Protein AF-A0A1G2C6X6-F1 (afdb_monomer_lite)

Foldseek 3Di:
DDWFAAPDQPFQRIFDDDLLHTDDGGGDPDDPPDPDPADDDDQADSVRPDGHDDDDDDDDDDPHGDDSVRSNVVSVVVD

Secondary structure (DSSP, 8-state):
-EEEE---SSS--EEEEETTEEEEEE---SPPP---SSPP-SSS-TTS-S---S---S----SSPPPHHHHHHHHHTT-

Organism: NCBI:txid1798644

pLDDT: mean 88.49, std 10.6, range [58.09, 97.94]

InterPro domains:
  IPR013320 Concanavalin A-like lectin/glucanase domain superfamily [SSF49899] (2-78)

Structure (mmCIF, N/CA/C/O backbone):
data_AF-A0A1G2C6X6-F1
#
_entry.id   AF-A0A1G2C6X6-F1
#
loop_
_atom_site.group_PDB
_atom_site.id
_atom_site.type_symbol
_atom_site.label_atom_id
_atom_site.label_alt_id
_atom_site.label_comp_id
_atom_site.label_asym_id
_atom_site.label_entity_id
_atom_site.label_seq_id
_atom_site.pdbx_PDB_ins_code
_atom_site.Cartn_x
_atom_site.Cartn_y
_atom_site.Cartn_z
_atom_site.occupancy
_atom_site.B_iso_or_equiv
_atom_site.auth_seq_id
_atom_site.auth_comp_id
_atom_site.auth_asym_id
_atom_site.auth_atom_id
_atom_site.pdbx_PDB_model_num
ATOM 1 N N . MET A 1 1 ? -7.018 -2.708 -1.882 1.00 92.31 1 MET A N 1
ATOM 2 C CA . MET A 1 1 ? -5.743 -3.247 -1.343 1.00 92.31 1 MET A CA 1
ATOM 3 C C . MET A 1 1 ? -4.998 -2.106 -0.677 1.00 92.31 1 MET A C 1
ATOM 5 O O . MET A 1 1 ? -5.094 -0.996 -1.183 1.00 92.31 1 MET A O 1
ATOM 9 N N . ALA A 1 2 ? -4.275 -2.357 0.414 1.00 96.00 2 ALA A N 1
ATOM 10 C CA . ALA A 1 2 ? -3.408 -1.360 1.043 1.00 96.00 2 ALA A CA 1
ATOM 11 C C . ALA A 1 2 ? -2.078 -1.981 1.485 1.00 96.00 2 ALA A C 1
ATOM 13 O O . ALA A 1 2 ? -2.007 -3.180 1.751 1.00 96.00 2 ALA A O 1
ATOM 14 N N . VAL A 1 3 ? -1.036 -1.155 1.560 1.00 94.75 3 VAL A N 1
ATOM 15 C CA . VAL A 1 3 ? 0.288 -1.532 2.063 1.00 94.75 3 VAL A CA 1
ATOM 16 C C . VAL A 1 3 ? 0.758 -0.438 3.014 1.00 94.75 3 VAL A C 1
ATOM 18 O O . VAL A 1 3 ? 0.654 0.741 2.679 1.00 94.75 3 VAL A O 1
ATOM 21 N N . THR A 1 4 ? 1.261 -0.815 4.187 1.00 94.38 4 THR A N 1
ATOM 22 C CA . THR A 1 4 ? 1.819 0.123 5.169 1.00 94.38 4 THR A CA 1
ATOM 23 C C . THR A 1 4 ? 3.240 -0.269 5.527 1.00 94.38 4 THR A C 1
ATOM 25 O O . THR A 1 4 ? 3.526 -1.459 5.671 1.00 94.38 4 THR A O 1
ATOM 28 N N . TRP A 1 5 ? 4.095 0.731 5.728 1.00 92.06 5 TRP A N 1
ATOM 29 C CA . TRP A 1 5 ? 5.426 0.551 6.291 1.00 92.06 5 TRP A CA 1
ATOM 30 C C . TRP A 1 5 ? 5.672 1.572 7.401 1.00 92.06 5 TRP A C 1
ATOM 32 O O . TRP A 1 5 ? 5.434 2.761 7.186 1.00 92.06 5 TRP A O 1
ATOM 42 N N . ASP A 1 6 ? 6.084 1.108 8.583 1.00 90.00 6 ASP A N 1
ATOM 43 C CA . ASP A 1 6 ? 6.271 1.952 9.776 1.00 90.00 6 ASP A CA 1
ATOM 44 C C . ASP A 1 6 ? 7.738 2.300 10.083 1.00 90.00 6 ASP A C 1
ATOM 46 O O . ASP A 1 6 ? 8.002 3.122 10.959 1.00 90.00 6 ASP A O 1
ATOM 50 N N . GLY A 1 7 ? 8.691 1.729 9.340 1.00 85.50 7 GLY A N 1
ATOM 51 C CA . GLY A 1 7 ? 10.118 2.013 9.497 1.00 85.50 7 GLY A CA 1
ATOM 52 C C . GLY A 1 7 ? 10.766 1.427 10.748 1.00 85.50 7 GLY A C 1
ATOM 53 O O . GLY A 1 7 ? 11.960 1.644 10.951 1.00 85.50 7 GLY A O 1
ATOM 54 N N . ASN A 1 8 ? 10.027 0.670 11.564 1.00 83.69 8 ASN A N 1
ATOM 55 C CA . ASN A 1 8 ? 10.576 0.044 12.757 1.00 83.69 8 ASN A CA 1
ATOM 56 C C . ASN A 1 8 ? 11.387 -1.216 12.403 1.00 83.69 8 ASN A C 1
ATOM 58 O O . ASN A 1 8 ? 11.094 -1.913 11.437 1.00 83.69 8 ASN A O 1
ATOM 62 N N . THR A 1 9 ? 12.408 -1.542 13.189 1.00 80.06 9 THR A N 1
ATOM 63 C CA . THR A 1 9 ? 13.201 -2.772 13.078 1.00 80.06 9 THR A CA 1
ATOM 64 C C . THR A 1 9 ? 12.691 -3.920 13.953 1.00 80.06 9 THR A C 1
ATOM 66 O O . THR A 1 9 ? 13.199 -5.032 13.822 1.00 80.06 9 THR A O 1
ATOM 69 N N . ASP A 1 10 ? 11.679 -3.683 14.794 1.00 80.12 10 ASP A N 1
ATOM 70 C CA . ASP A 1 10 ? 11.147 -4.669 15.755 1.00 80.12 10 ASP A CA 1
ATOM 71 C C . ASP A 1 10 ? 10.328 -5.814 15.114 1.00 80.12 10 ASP A C 1
ATOM 73 O O . ASP A 1 10 ? 9.897 -6.733 15.809 1.00 80.12 10 ASP A O 1
ATOM 77 N N . GLY A 1 11 ? 10.145 -5.793 13.789 1.00 80.69 11 GLY A N 1
ATOM 78 C CA . GLY A 1 11 ? 9.407 -6.805 13.025 1.00 80.69 11 GLY A CA 1
ATOM 79 C C . GLY A 1 11 ? 7.999 -6.364 12.609 1.00 80.69 11 GLY A C 1
ATOM 80 O O . GLY A 1 11 ? 7.498 -5.330 13.041 1.00 80.69 11 GLY A O 1
ATOM 81 N N . ASP A 1 12 ? 7.389 -7.119 11.692 1.00 85.94 12 ASP A N 1
ATOM 82 C CA . ASP A 1 12 ? 6.103 -6.867 11.027 1.00 85.94 12 ASP A CA 1
ATOM 83 C C . ASP A 1 12 ? 5.934 -5.429 10.512 1.00 85.94 12 ASP A C 1
ATOM 85 O O . ASP A 1 12 ? 4.833 -4.862 10.492 1.00 85.94 12 ASP A O 1
ATOM 89 N N . ASN A 1 13 ? 7.046 -4.828 10.094 1.00 89.75 13 ASN A N 1
ATOM 90 C CA . ASN A 1 13 ? 7.106 -3.423 9.718 1.00 89.75 13 ASN A CA 1
ATOM 91 C C . ASN A 1 13 ? 6.496 -3.151 8.342 1.00 89.75 13 ASN A C 1
ATOM 93 O O . ASN A 1 13 ? 6.101 -2.023 8.082 1.00 89.75 13 ASN A O 1
ATOM 97 N N . LEU A 1 14 ? 6.375 -4.164 7.476 1.00 92.62 14 LEU A N 1
ATOM 98 C CA . LEU A 1 14 ? 5.617 -4.116 6.232 1.00 92.62 14 LEU A CA 1
ATOM 99 C C . LEU A 1 14 ? 4.348 -4.946 6.400 1.00 92.62 14 LEU A C 1
ATOM 101 O O . LEU A 1 14 ? 4.413 -6.146 6.662 1.00 92.62 14 LEU A O 1
ATOM 105 N N . LYS A 1 15 ? 3.190 -4.327 6.181 1.00 95.06 15 LYS A N 1
ATOM 106 C CA . LYS A 1 15 ? 1.892 -5.002 6.271 1.00 95.06 15 LYS A CA 1
ATOM 107 C C . LYS A 1 15 ? 1.111 -4.831 4.976 1.00 95.06 15 LYS A C 1
ATOM 109 O O . LYS A 1 15 ? 1.043 -3.730 4.428 1.00 95.06 15 LYS A O 1
ATOM 114 N N . VAL A 1 16 ? 0.516 -5.918 4.491 1.00 96.75 16 VAL A N 1
ATOM 115 C CA . VAL A 1 16 ? -0.331 -5.945 3.291 1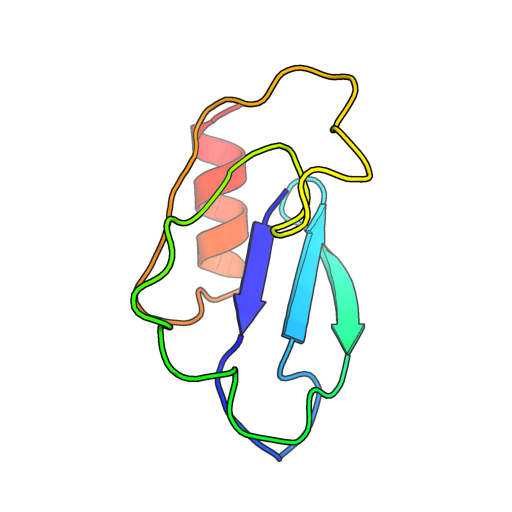.00 96.75 16 VAL A CA 1
ATOM 116 C C . VAL A 1 16 ? -1.756 -6.286 3.693 1.00 96.75 16 VAL A C 1
ATOM 118 O O . VAL A 1 16 ? -1.993 -7.265 4.398 1.00 96.75 16 VAL A O 1
ATOM 121 N N . TYR A 1 17 ? -2.708 -5.501 3.195 1.00 97.62 17 TYR A N 1
ATOM 122 C CA . TYR A 1 17 ? -4.128 -5.648 3.482 1.00 97.62 17 TYR A CA 1
ATOM 123 C C . TYR A 1 17 ? -4.933 -5.890 2.202 1.00 97.62 17 TYR A C 1
ATOM 125 O O . TYR A 1 17 ? -4.830 -5.137 1.222 1.00 97.62 17 TYR A O 1
ATOM 133 N N . ILE A 1 18 ? -5.794 -6.906 2.231 1.00 96.88 18 ILE A N 1
ATOM 134 C CA . ILE A 1 18 ? -6.743 -7.233 1.161 1.00 96.88 18 ILE A CA 1
ATOM 135 C C . ILE A 1 18 ? -8.150 -7.069 1.732 1.00 96.88 18 ILE A C 1
ATOM 137 O O . ILE A 1 18 ? -8.465 -7.624 2.778 1.00 96.88 18 ILE A O 1
ATOM 141 N N . ASN A 1 19 ? -8.986 -6.273 1.056 1.00 96.25 19 ASN A N 1
ATOM 142 C CA . ASN A 1 19 ? -10.360 -5.974 1.485 1.00 96.25 19 ASN A CA 1
ATOM 143 C C . ASN A 1 19 ? -10.452 -5.503 2.951 1.00 96.25 19 ASN A C 1
ATOM 145 O O . ASN A 1 19 ? -11.307 -5.949 3.709 1.00 96.25 19 ASN A O 1
ATOM 149 N N . GLY A 1 20 ? -9.513 -4.648 3.367 1.00 96.12 20 GLY A N 1
ATOM 150 C CA . GLY A 1 20 ? -9.451 -4.095 4.723 1.00 96.12 20 GLY A CA 1
ATOM 151 C C . GLY A 1 20 ? -8.852 -5.023 5.790 1.00 96.12 20 GLY A C 1
ATOM 152 O O . GLY A 1 20 ? -8.529 -4.547 6.872 1.00 96.12 20 GLY A O 1
ATOM 153 N N . ALA A 1 21 ? -8.650 -6.312 5.501 1.00 97.19 21 ALA A N 1
ATOM 154 C CA . ALA A 1 21 ? -8.094 -7.285 6.443 1.00 97.19 21 ALA A CA 1
ATOM 155 C C . ALA A 1 21 ? -6.589 -7.499 6.226 1.00 97.19 21 ALA A C 1
ATOM 157 O O . ALA A 1 21 ? -6.115 -7.476 5.087 1.00 97.19 21 ALA A O 1
ATOM 158 N N . LEU A 1 22 ? -5.838 -7.722 7.311 1.00 97.19 22 LEU A N 1
ATOM 159 C CA . LEU A 1 22 ? -4.412 -8.052 7.240 1.00 97.19 22 LEU A CA 1
ATOM 160 C C . LEU A 1 22 ? -4.240 -9.407 6.542 1.00 97.19 22 LEU A C 1
ATOM 162 O O . LEU A 1 22 ? -4.768 -10.414 7.003 1.00 97.19 22 LEU A O 1
ATOM 166 N N . ALA A 1 23 ? -3.506 -9.414 5.434 1.00 97.94 23 ALA A N 1
ATOM 167 C CA . ALA A 1 23 ? -3.283 -10.599 4.613 1.00 97.94 23 ALA A CA 1
ATOM 168 C C . ALA A 1 23 ? -1.862 -11.155 4.763 1.00 97.94 23 ALA A C 1
ATOM 170 O O . ALA A 1 23 ? -1.667 -12.363 4.666 1.00 97.94 23 ALA A O 1
ATOM 171 N N . ALA A 1 24 ? -0.873 -10.285 4.983 1.00 96.12 24 ALA A N 1
ATOM 172 C CA . ALA A 1 24 ? 0.516 -10.688 5.167 1.00 96.12 24 ALA A CA 1
ATOM 173 C C . ALA A 1 24 ? 1.316 -9.628 5.928 1.00 96.12 24 ALA A C 1
ATOM 175 O O . ALA A 1 24 ? 1.036 -8.428 5.823 1.00 96.12 24 ALA A O 1
ATOM 176 N N . THR A 1 25 ? 2.355 -10.084 6.623 1.00 94.12 25 THR A N 1
ATOM 177 C CA . THR A 1 25 ? 3.408 -9.245 7.197 1.00 94.12 25 THR A CA 1
ATOM 178 C C . THR A 1 25 ? 4.772 -9.683 6.674 1.00 94.12 25 THR A C 1
ATOM 180 O O . THR A 1 25 ? 4.954 -10.817 6.223 1.00 94.12 25 THR A O 1
ATOM 183 N N . ASN A 1 26 ? 5.726 -8.758 6.669 1.00 91.19 26 ASN A N 1
ATOM 184 C CA . ASN A 1 26 ? 7.124 -9.051 6.393 1.00 91.19 26 ASN A CA 1
ATOM 185 C C . ASN A 1 26 ? 8.023 -8.090 7.182 1.00 91.19 26 ASN A C 1
ATOM 187 O O . ASN A 1 26 ? 7.605 -6.986 7.539 1.00 91.19 26 ASN A O 1
ATOM 191 N N . ASN A 1 27 ? 9.269 -8.502 7.393 1.00 89.62 27 ASN A N 1
ATOM 192 C CA . ASN A 1 27 ? 10.304 -7.688 8.008 1.00 89.62 27 ASN A CA 1
ATOM 193 C C . ASN A 1 27 ? 11.208 -7.131 6.909 1.00 89.62 27 ASN A C 1
ATOM 195 O O . ASN A 1 27 ? 12.061 -7.832 6.364 1.00 89.62 27 ASN A O 1
ATOM 199 N N . LEU A 1 28 ? 11.034 -5.856 6.579 1.00 83.00 28 LEU A N 1
ATOM 200 C CA . LEU A 1 28 ? 11.970 -5.124 5.738 1.00 83.00 28 LEU A CA 1
ATOM 201 C C . LEU A 1 28 ? 13.048 -4.489 6.611 1.00 83.00 28 LEU A C 1
ATOM 203 O O . LEU A 1 28 ? 12.826 -3.463 7.247 1.00 83.00 28 LEU A O 1
ATOM 207 N N . TYR A 1 29 ? 14.228 -5.098 6.631 1.00 76.25 29 TYR A N 1
ATOM 208 C CA . TYR A 1 29 ? 15.395 -4.526 7.292 1.00 76.25 29 TYR A CA 1
ATOM 209 C C . TYR A 1 29 ? 16.128 -3.588 6.329 1.00 76.25 29 TYR A C 1
ATOM 211 O O . TYR A 1 29 ? 16.520 -3.995 5.236 1.00 76.25 29 TYR A O 1
ATOM 219 N N . GLY A 1 30 ? 16.322 -2.335 6.740 1.00 67.25 30 GLY A N 1
ATOM 220 C CA . GLY A 1 30 ? 17.045 -1.325 5.968 1.00 67.25 30 GLY A CA 1
ATOM 221 C C . GLY A 1 30 ? 16.208 -0.095 5.622 1.00 67.25 30 GLY A C 1
ATOM 222 O O . GLY A 1 30 ? 14.987 -0.071 5.757 1.00 67.25 30 GLY A O 1
ATOM 223 N N . ILE A 1 31 ? 16.902 0.954 5.185 1.00 61.22 31 ILE A N 1
ATOM 224 C CA . ILE A 1 31 ? 16.293 2.200 4.719 1.00 61.22 31 ILE A CA 1
ATOM 225 C C . ILE A 1 31 ? 15.588 1.897 3.389 1.00 61.22 31 ILE A C 1
ATOM 227 O O . ILE A 1 31 ? 16.242 1.442 2.447 1.00 61.22 31 ILE A O 1
ATOM 231 N N . MET A 1 32 ? 14.272 2.143 3.293 1.0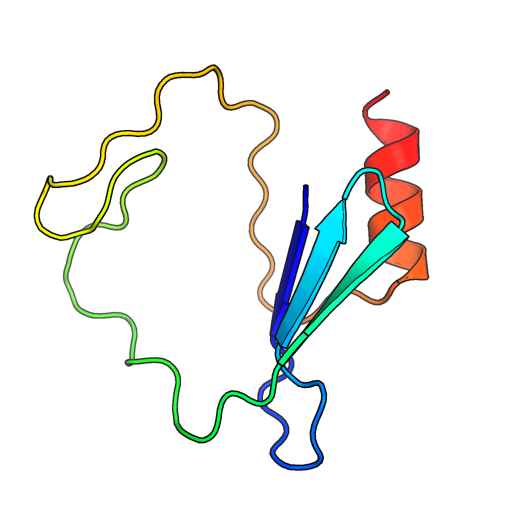0 62.31 32 MET A N 1
ATOM 232 C CA . MET A 1 32 ? 13.614 2.233 1.982 1.00 62.31 32 MET A CA 1
ATOM 233 C C . MET A 1 32 ? 14.443 3.193 1.128 1.00 62.31 32 MET A C 1
ATOM 235 O O . MET A 1 32 ? 14.727 4.286 1.623 1.00 62.31 32 MET A O 1
ATOM 239 N N . PRO A 1 33 ? 14.866 2.809 -0.093 1.00 58.09 33 PRO A N 1
ATOM 240 C CA . PRO A 1 33 ? 15.749 3.643 -0.892 1.00 58.09 33 PRO A CA 1
ATOM 241 C C . PRO A 1 33 ? 15.184 5.059 -0.913 1.00 58.09 33 PRO A C 1
ATOM 243 O O . PRO A 1 33 ? 13.999 5.241 -1.209 1.00 58.09 33 PRO A O 1
ATOM 246 N N . SER A 1 34 ? 16.028 6.020 -0.510 1.00 61.25 34 SER A N 1
ATOM 247 C CA . SER A 1 34 ? 15.722 7.452 -0.542 1.00 61.25 34 SER A CA 1
ATOM 248 C C . SER A 1 34 ? 14.959 7.754 -1.824 1.00 61.25 34 SER A C 1
ATOM 250 O O . SER A 1 34 ? 15.329 7.162 -2.845 1.00 61.25 34 SER A O 1
ATOM 252 N N . PRO A 1 35 ? 13.937 8.635 -1.808 1.00 60.09 35 PRO A N 1
ATOM 253 C CA . PRO A 1 35 ? 13.287 9.069 -3.034 1.00 60.09 35 PRO A CA 1
ATOM 254 C C . PRO A 1 35 ? 14.374 9.410 -4.049 1.00 60.09 35 PRO A C 1
ATOM 256 O O . PRO A 1 35 ? 15.119 10.371 -3.888 1.00 60.09 35 PRO A O 1
ATOM 259 N N . SER A 1 36 ? 14.549 8.530 -5.029 1.00 63.34 36 SER A N 1
ATOM 260 C CA . SER A 1 36 ? 15.453 8.789 -6.135 1.00 63.34 36 SER A CA 1
ATOM 261 C C . SER A 1 36 ? 14.846 9.946 -6.915 1.00 63.34 36 SER A C 1
ATOM 263 O O . SER A 1 36 ? 13.618 10.009 -7.003 1.00 63.34 36 SER A O 1
ATOM 265 N N . ASP A 1 37 ? 15.650 10.766 -7.583 1.00 62.28 37 ASP A N 1
ATOM 266 C CA . ASP A 1 37 ? 15.168 11.785 -8.534 1.00 62.28 37 ASP A CA 1
ATOM 267 C C . ASP A 1 37 ? 14.377 11.194 -9.731 1.00 62.28 37 ASP A C 1
ATOM 269 O O . ASP A 1 37 ? 14.078 11.875 -10.710 1.00 62.28 37 ASP A O 1
ATOM 273 N N . SER A 1 38 ? 14.045 9.900 -9.696 1.00 71.69 38 SER A N 1
ATOM 274 C CA . SER A 1 38 ? 13.323 9.193 -10.739 1.00 71.69 38 SER A CA 1
ATOM 275 C C . SER A 1 38 ? 11.804 9.263 -10.557 1.00 71.69 38 SER A C 1
ATOM 277 O O . SER A 1 38 ? 11.257 9.260 -9.456 1.00 71.69 38 SER A O 1
ATOM 279 N N . THR A 1 39 ? 11.096 9.312 -11.684 1.00 82.00 39 THR A N 1
ATOM 280 C CA . THR A 1 39 ? 9.634 9.363 -11.730 1.00 82.00 39 THR A CA 1
ATOM 281 C C . THR A 1 39 ? 9.006 8.094 -11.143 1.00 82.00 39 THR A C 1
ATOM 283 O O . THR A 1 39 ? 9.235 6.984 -11.645 1.00 82.00 39 THR A O 1
ATOM 286 N N . TYR A 1 40 ? 8.143 8.261 -10.139 1.00 84.12 40 TYR A N 1
ATOM 287 C CA . TYR A 1 40 ? 7.292 7.185 -9.632 1.00 84.12 40 TYR A CA 1
ATOM 288 C C . TYR A 1 40 ? 6.311 6.711 -10.705 1.00 84.12 40 TYR A C 1
ATOM 290 O O . TYR A 1 40 ? 5.758 7.499 -11.471 1.00 84.12 40 TYR A O 1
ATOM 298 N N . ARG A 1 41 ? 6.094 5.397 -10.766 1.00 88.50 41 ARG A N 1
ATOM 299 C CA . ARG A 1 41 ? 5.197 4.761 -11.735 1.00 88.50 41 ARG A CA 1
ATOM 300 C C . ARG A 1 41 ? 4.143 3.957 -10.990 1.00 88.50 41 ARG A C 1
ATOM 302 O O . ARG A 1 41 ? 4.465 3.234 -10.054 1.00 88.50 41 ARG A O 1
ATOM 309 N N . ILE A 1 42 ? 2.903 4.052 -11.456 1.00 91.38 42 ILE A N 1
ATOM 310 C CA . ILE A 1 42 ? 1.780 3.239 -10.987 1.00 91.38 42 ILE A CA 1
ATOM 311 C C . ILE A 1 42 ? 1.450 2.215 -12.074 1.00 91.38 42 ILE A C 1
ATOM 313 O O . ILE A 1 42 ? 1.475 2.535 -13.262 1.00 91.38 42 ILE A O 1
ATOM 317 N N . GLY A 1 43 ? 1.190 0.968 -11.677 1.00 93.31 43 GLY A N 1
ATOM 318 C CA . GLY A 1 43 ? 0.812 -0.107 -12.602 1.00 93.31 43 GLY A CA 1
ATOM 319 C C . GLY A 1 43 ? 1.953 -0.703 -13.439 1.00 93.31 43 GLY A C 1
ATOM 320 O O . GLY A 1 43 ? 1.683 -1.464 -14.362 1.00 93.31 43 GLY A O 1
ATOM 321 N N . LYS A 1 44 ? 3.221 -0.391 -13.147 1.00 92.44 44 LYS A N 1
ATOM 322 C CA . LYS A 1 44 ? 4.402 -1.039 -13.751 1.00 92.44 44 LYS A CA 1
ATOM 323 C C . LYS A 1 44 ? 5.640 -0.863 -12.875 1.00 92.44 44 LYS A C 1
ATOM 325 O O . LYS A 1 44 ? 5.695 0.072 -12.076 1.00 92.44 44 LYS A O 1
ATOM 330 N N . ARG A 1 45 ? 6.654 -1.713 -13.059 1.00 88.62 45 ARG A N 1
ATOM 331 C CA . ARG A 1 45 ? 7.944 -1.583 -12.364 1.00 88.62 45 ARG A CA 1
ATOM 332 C C . ARG A 1 45 ? 8.759 -0.401 -12.913 1.00 88.62 45 ARG A C 1
ATOM 334 O O . ARG A 1 45 ? 8.544 0.062 -14.036 1.00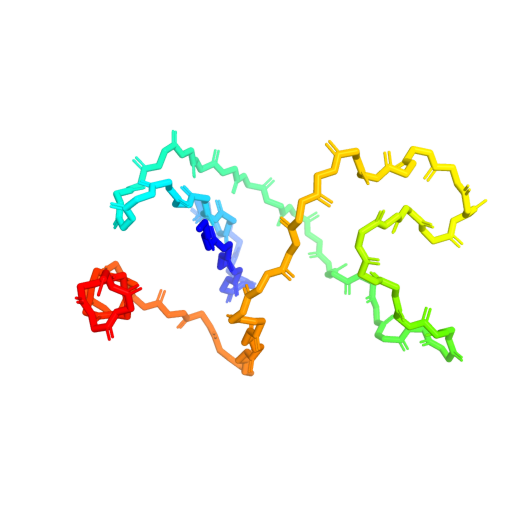 88.62 45 ARG A O 1
ATOM 341 N N . ALA A 1 46 ? 9.702 0.098 -12.110 1.00 85.44 46 ALA A N 1
ATOM 342 C CA . ALA A 1 46 ? 10.558 1.241 -12.444 1.00 85.44 46 ALA A CA 1
ATOM 343 C C . ALA A 1 46 ? 11.376 1.055 -13.740 1.00 85.44 46 ALA A C 1
ATOM 345 O O . ALA A 1 46 ? 11.568 2.012 -14.485 1.00 85.44 46 ALA A O 1
ATOM 346 N N . ASP A 1 47 ? 11.782 -0.178 -14.045 1.00 88.50 47 ASP A N 1
ATOM 347 C CA . ASP A 1 47 ? 12.511 -0.581 -15.259 1.00 88.50 47 ASP A CA 1
ATOM 348 C C . ASP A 1 47 ? 11.598 -0.793 -16.490 1.00 88.50 47 ASP A C 1
ATOM 350 O O . ASP A 1 47 ? 12.034 -1.321 -17.509 1.00 88.50 47 ASP A O 1
ATOM 354 N N . ASN A 1 48 ? 10.326 -0.377 -16.413 1.00 87.00 48 ASN A N 1
ATOM 355 C CA . ASN A 1 48 ? 9.272 -0.600 -17.412 1.00 87.00 48 ASN A CA 1
ATOM 356 C C . ASN A 1 48 ? 8.922 -2.076 -17.682 1.00 87.00 48 ASN A C 1
ATOM 358 O O . ASN A 1 48 ? 8.216 -2.362 -18.650 1.00 87.00 48 ASN A O 1
ATOM 362 N N . THR A 1 49 ? 9.341 -3.004 -16.823 1.00 92.50 49 THR A N 1
ATOM 363 C CA . THR A 1 49 ? 8.912 -4.406 -16.890 1.00 92.50 49 THR A CA 1
ATOM 364 C C . THR A 1 49 ? 7.661 -4.656 -16.038 1.00 92.50 49 THR A C 1
ATOM 366 O O . THR A 1 49 ? 7.219 -3.795 -15.269 1.00 92.50 49 THR A O 1
ATOM 369 N N . ASN A 1 5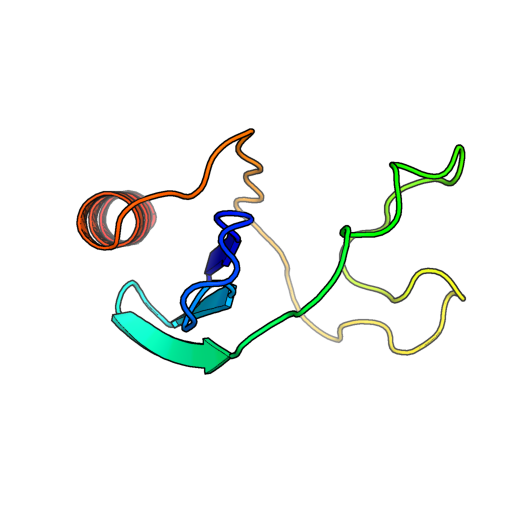0 ? 7.070 -5.848 -16.182 1.00 93.12 50 ASN A N 1
ATOM 370 C CA . ASN A 1 50 ? 5.945 -6.339 -15.375 1.00 93.12 50 ASN A CA 1
ATOM 371 C C . ASN A 1 50 ? 4.753 -5.363 -15.289 1.00 93.12 50 ASN A C 1
ATOM 373 O O . ASN A 1 50 ? 4.387 -4.932 -14.191 1.00 93.12 50 ASN A O 1
ATOM 377 N N . PRO A 1 51 ? 4.141 -4.982 -16.427 1.00 94.75 51 PRO A N 1
ATOM 378 C CA . PRO A 1 51 ? 2.957 -4.135 -16.405 1.00 94.75 51 PRO A CA 1
ATOM 379 C C . PRO A 1 51 ? 1.788 -4.862 -15.730 1.00 94.75 51 PRO A C 1
ATOM 381 O O . PRO A 1 51 ? 1.517 -6.035 -16.002 1.00 94.75 51 PRO A O 1
ATOM 384 N N . PHE A 1 52 ? 1.068 -4.143 -14.875 1.00 94.88 52 PHE A N 1
ATOM 385 C CA . PHE A 1 52 ? -0.161 -4.620 -14.263 1.00 94.88 52 PHE A CA 1
ATOM 386 C C . PHE A 1 52 ? -1.267 -4.694 -15.319 1.00 94.88 52 PHE A C 1
ATOM 388 O O . PHE A 1 52 ? -1.583 -3.706 -15.981 1.00 94.88 52 PHE A O 1
ATOM 395 N N . LYS A 1 53 ? -1.864 -5.877 -15.480 1.00 95.12 53 LYS A N 1
ATOM 396 C CA . LYS A 1 53 ? -2.962 -6.124 -16.422 1.00 95.12 53 LYS A CA 1
ATOM 397 C C . LYS A 1 53 ? -4.302 -6.049 -15.688 1.00 95.12 53 LYS A C 1
ATOM 399 O O . LYS A 1 53 ? -4.896 -7.074 -15.373 1.00 95.12 53 LYS A O 1
ATOM 404 N N . GLY A 1 54 ? -4.757 -4.835 -15.391 1.00 94.00 54 GLY A N 1
ATOM 405 C CA . GLY A 1 54 ? -6.016 -4.588 -14.688 1.00 94.00 54 GLY A CA 1
ATOM 406 C C . GLY A 1 54 ? -6.369 -3.104 -14.628 1.00 94.00 54 GLY A C 1
ATOM 407 O O . GLY A 1 54 ? -5.697 -2.275 -15.240 1.00 94.00 54 GLY A O 1
ATOM 408 N N . LYS A 1 55 ? -7.430 -2.771 -13.888 1.00 94.75 55 LYS A N 1
ATOM 409 C CA . LYS A 1 55 ? -7.808 -1.384 -13.588 1.00 94.75 55 LYS A CA 1
ATOM 410 C C . LYS A 1 55 ? -7.270 -0.990 -12.213 1.00 94.75 55 LYS A C 1
ATOM 412 O O . LYS A 1 55 ? -7.249 -1.816 -11.304 1.00 94.75 55 LYS A O 1
ATOM 417 N N . ILE A 1 56 ? -6.832 0.256 -12.085 1.00 94.31 56 ILE A N 1
ATOM 418 C CA . ILE A 1 56 ? -6.405 0.870 -10.826 1.00 94.31 56 ILE A CA 1
ATOM 419 C C . ILE A 1 56 ? -7.299 2.085 -10.624 1.00 94.31 56 ILE A C 1
ATOM 421 O O . ILE A 1 56 ? -7.474 2.861 -11.560 1.00 94.31 56 ILE A O 1
ATOM 425 N N . ASP A 1 57 ? -7.847 2.224 -9.425 1.00 94.25 57 ASP A N 1
ATOM 426 C CA . ASP A 1 57 ? -8.697 3.344 -9.037 1.00 94.25 57 ASP A CA 1
ATOM 427 C C . ASP A 1 57 ? -8.478 3.675 -7.552 1.00 94.25 57 ASP A C 1
ATOM 429 O O . ASP A 1 57 ? -7.879 2.871 -6.829 1.00 94.25 57 ASP A O 1
ATOM 433 N N . GLU A 1 58 ? -8.930 4.853 -7.117 1.00 93.75 58 GLU A N 1
ATOM 434 C CA . GLU A 1 58 ? -8.889 5.322 -5.723 1.00 93.75 58 GLU A CA 1
ATOM 435 C C . GLU A 1 58 ? -7.482 5.288 -5.094 1.00 93.75 58 GLU A C 1
ATOM 437 O O . GLU A 1 58 ? -7.279 4.890 -3.941 1.00 93.75 58 GLU A O 1
ATOM 442 N N . LEU A 1 59 ? -6.473 5.713 -5.864 1.00 93.06 59 LEU A N 1
ATOM 443 C CA . LEU A 1 59 ? -5.085 5.767 -5.405 1.00 93.06 59 LEU A CA 1
ATOM 444 C C . LEU A 1 59 ? -4.906 6.816 -4.299 1.00 93.06 59 LEU A C 1
ATOM 446 O O . LEU A 1 59 ? -5.171 8.001 -4.498 1.00 93.06 59 LEU A O 1
ATOM 450 N N . ARG A 1 60 ? -4.361 6.388 -3.155 1.00 94.56 60 ARG A N 1
ATOM 451 C CA . ARG A 1 60 ? -4.037 7.255 -2.013 1.00 94.56 60 ARG A CA 1
ATOM 452 C C . ARG A 1 60 ? -2.646 6.936 -1.477 1.00 94.56 60 ARG A C 1
ATOM 454 O O . ARG A 1 60 ? -2.248 5.773 -1.437 1.00 94.56 60 ARG A O 1
ATOM 461 N N . VAL A 1 61 ? -1.920 7.970 -1.058 1.00 93.19 61 VAL A N 1
ATOM 462 C CA . VAL A 1 61 ? -0.570 7.872 -0.482 1.00 93.19 61 VAL A CA 1
ATOM 463 C C . VAL A 1 61 ? -0.526 8.696 0.801 1.00 93.19 61 VAL A C 1
ATOM 465 O O . VAL A 1 61 ? -1.016 9.823 0.828 1.00 93.19 61 VAL A O 1
ATOM 468 N N . TYR A 1 62 ? 0.062 8.132 1.855 1.00 94.81 62 TYR A N 1
ATOM 469 C CA . TYR A 1 62 ? 0.148 8.741 3.182 1.00 94.81 62 TYR A CA 1
ATOM 470 C C . TYR A 1 62 ? 1.611 8.848 3.617 1.00 94.81 62 TYR A C 1
ATOM 472 O O . TYR A 1 62 ? 2.427 7.992 3.285 1.00 94.81 62 TYR A O 1
ATOM 480 N N . ASN A 1 63 ? 1.937 9.882 4.392 1.00 93.00 63 ASN A N 1
ATOM 481 C CA . ASN A 1 63 ? 3.275 10.109 4.953 1.00 93.00 63 ASN A CA 1
ATOM 482 C C . ASN A 1 63 ? 3.512 9.377 6.290 1.00 93.00 63 ASN A C 1
ATOM 484 O O . ASN A 1 63 ? 4.484 9.664 6.985 1.00 93.00 63 ASN A O 1
ATOM 488 N N . ARG A 1 64 ? 2.610 8.466 6.666 1.00 93.44 64 ARG A N 1
ATOM 489 C CA . ARG A 1 64 ? 2.700 7.624 7.860 1.00 93.44 64 ARG A CA 1
ATOM 490 C C . ARG A 1 64 ? 2.089 6.256 7.592 1.00 93.44 64 ARG A C 1
ATOM 492 O O . ARG A 1 64 ? 1.224 6.122 6.723 1.00 93.44 64 ARG A O 1
ATOM 499 N N . ALA A 1 65 ? 2.465 5.271 8.400 1.00 93.62 65 ALA A N 1
ATOM 500 C CA . ALA A 1 65 ? 1.734 4.015 8.464 1.00 93.62 65 ALA A CA 1
ATOM 501 C C . ALA A 1 65 ? 0.323 4.255 9.026 1.00 93.62 65 ALA A C 1
ATOM 503 O O . ALA A 1 65 ? 0.146 4.913 10.057 1.00 93.62 65 ALA A O 1
ATOM 504 N N . LEU A 1 66 ? -0.685 3.732 8.332 1.00 97.06 66 LEU A N 1
ATOM 505 C CA . LEU A 1 66 ? -2.052 3.686 8.837 1.00 97.06 66 LEU A CA 1
ATOM 506 C C . LEU A 1 66 ? -2.225 2.469 9.750 1.00 97.06 66 LEU A C 1
ATOM 508 O O . LEU A 1 66 ? -1.645 1.410 9.515 1.00 97.06 66 LEU A O 1
ATOM 512 N N . SER A 1 67 ? -3.048 2.614 10.780 1.00 96.50 67 SER A N 1
ATOM 513 C CA . SER A 1 67 ? -3.466 1.506 11.635 1.00 96.50 67 SER A CA 1
ATOM 514 C C . SER A 1 67 ? -4.463 0.589 10.918 1.00 96.50 67 SER A C 1
ATOM 516 O O . SER A 1 67 ? -5.130 0.986 9.961 1.00 96.50 67 SER A O 1
ATOM 518 N N . ALA A 1 68 ? -4.633 -0.637 11.421 1.00 96.19 68 ALA A N 1
ATOM 519 C CA . ALA A 1 68 ? -5.606 -1.581 10.865 1.00 96.19 68 ALA A CA 1
ATOM 520 C C . ALA A 1 68 ? -7.048 -1.028 10.871 1.00 96.19 68 ALA A C 1
ATOM 522 O O . ALA A 1 68 ? -7.789 -1.243 9.915 1.00 96.19 68 ALA A O 1
ATOM 523 N N . GLY A 1 69 ? -7.431 -0.272 11.907 1.00 97.50 69 GLY A N 1
ATOM 524 C CA . GLY A 1 69 ? -8.750 0.364 11.985 1.00 97.50 69 GLY A CA 1
ATOM 525 C C . GLY A 1 69 ? -8.953 1.452 10.927 1.00 97.50 69 GLY A C 1
ATOM 526 O O . G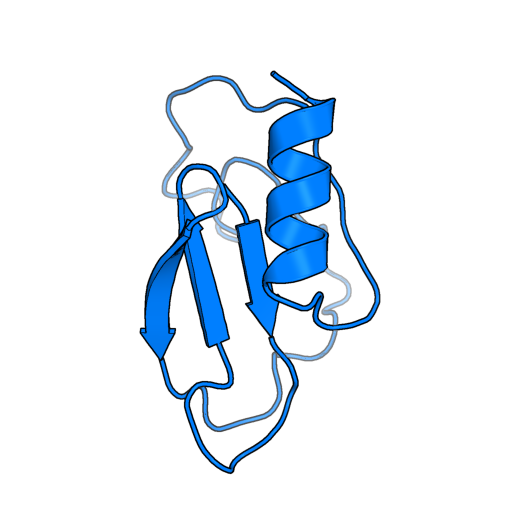LY A 1 69 ? -10.015 1.527 10.317 1.00 97.50 69 GLY A O 1
ATOM 527 N N . GLU A 1 70 ? -7.921 2.250 10.645 1.00 97.56 70 GLU A N 1
ATOM 528 C CA . GLU A 1 70 ? -7.965 3.263 9.582 1.00 97.56 70 GLU A CA 1
ATOM 529 C C . GLU A 1 70 ? -8.055 2.625 8.193 1.00 97.56 70 GLU A C 1
ATOM 531 O O . GLU A 1 70 ? -8.829 3.081 7.354 1.00 97.56 70 GLU A O 1
ATOM 536 N N . ILE A 1 71 ? -7.314 1.537 7.958 1.00 97.38 71 ILE A N 1
ATOM 537 C CA . ILE A 1 71 ? -7.407 0.765 6.713 1.00 97.38 71 ILE A CA 1
ATOM 538 C C . ILE A 1 71 ? -8.812 0.184 6.529 1.00 97.38 71 ILE A C 1
ATOM 540 O O . ILE A 1 71 ? -9.359 0.249 5.427 1.00 97.38 71 ILE A O 1
ATOM 544 N N . TRP A 1 72 ? -9.411 -0.349 7.595 1.00 96.56 72 TRP A N 1
ATOM 545 C CA . TRP A 1 72 ? -10.779 -0.854 7.547 1.00 96.56 72 TRP A CA 1
ATOM 546 C C . TRP A 1 72 ? -11.787 0.252 7.223 1.00 96.56 72 TRP A C 1
ATOM 548 O O . TRP A 1 72 ? -12.608 0.081 6.326 1.00 96.56 72 TRP A O 1
ATOM 558 N N . ALA A 1 73 ? -11.692 1.400 7.896 1.00 96.56 73 ALA A N 1
ATOM 559 C CA . ALA A 1 73 ? -12.580 2.533 7.654 1.00 96.56 73 ALA A CA 1
ATOM 560 C C . ALA A 1 73 ? -12.482 3.058 6.209 1.00 96.56 73 ALA A C 1
ATOM 562 O O . ALA A 1 73 ? -13.500 3.372 5.598 1.00 96.56 73 ALA A O 1
ATOM 563 N N . LEU A 1 74 ? -11.273 3.109 5.637 1.00 95.44 74 LEU A N 1
ATOM 564 C CA . LEU A 1 74 ? -11.066 3.488 4.234 1.00 95.44 74 LEU A CA 1
ATOM 565 C C . LEU A 1 74 ? -11.634 2.464 3.251 1.00 95.44 74 LEU A C 1
ATOM 567 O O . LEU A 1 74 ? -12.163 2.843 2.209 1.00 95.44 74 LEU A O 1
ATOM 571 N N . TYR A 1 75 ? -11.497 1.172 3.551 1.00 94.19 75 TYR A N 1
ATOM 572 C CA . TYR A 1 75 ? -12.123 0.133 2.743 1.00 94.19 75 TYR A CA 1
ATOM 573 C C . TYR A 1 75 ? -13.642 0.288 2.766 1.00 94.19 75 TYR A C 1
ATOM 575 O O . TYR A 1 75 ? -14.257 0.291 1.710 1.00 94.19 75 TYR A O 1
ATOM 583 N N . ASP A 1 76 ? -14.236 0.466 3.944 1.00 93.94 76 ASP A N 1
ATOM 584 C CA . ASP A 1 76 ? -15.685 0.573 4.098 1.00 93.94 76 ASP A CA 1
ATOM 585 C C . ASP A 1 76 ? -16.284 1.804 3.402 1.00 93.94 76 ASP A C 1
ATOM 587 O O . ASP A 1 76 ? -17.344 1.699 2.794 1.00 93.94 76 ASP A O 1
ATOM 591 N N . SER A 1 77 ? -15.577 2.939 3.399 1.00 90.75 77 SER A N 1
ATOM 592 C CA . SER A 1 77 ? -16.036 4.177 2.750 1.00 90.75 77 SER A CA 1
ATOM 593 C C . SER A 1 77 ? -15.900 4.205 1.224 1.00 90.75 77 SER A C 1
ATOM 595 O O . SER A 1 77 ? -16.341 5.166 0.599 1.00 90.75 77 SER A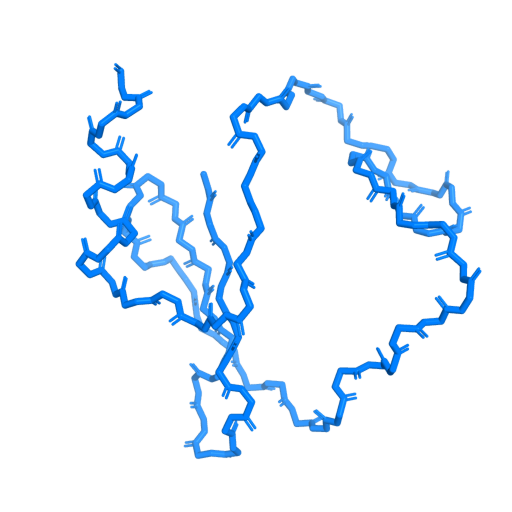 O 1
ATOM 597 N N . THR A 1 78 ? -15.280 3.187 0.621 1.00 83.50 78 THR A N 1
ATOM 598 C CA . THR A 1 78 ? -15.044 3.097 -0.834 1.00 83.50 78 THR A CA 1
ATOM 599 C C . THR A 1 78 ? -15.717 1.898 -1.495 1.00 83.50 78 THR A C 1
ATOM 601 O O . THR A 1 78 ? -15.425 1.596 -2.653 1.00 83.50 78 THR A O 1
ATOM 604 N N . LYS A 1 79 ? -16.583 1.201 -0.756 1.00 72.81 79 LYS A N 1
ATOM 605 C CA . LYS A 1 79 ? -17.420 0.121 -1.286 1.00 72.81 79 LYS A CA 1
ATOM 606 C C . LYS A 1 79 ? -18.539 0.647 -2.175 1.00 72.81 79 LYS A C 1
ATOM 608 O O . LYS A 1 79 ? -19.037 1.761 -1.905 1.00 72.81 79 LYS A O 1
#

Sequence (79 aa):
MAVTWDGNTDGDNLKVYINGALAATNNLYGIMPSPSDSTYRIGKRADNTNPFKGKIDELRVYNRALSAGEIWALYDSTK

Radius of gyration: 13.99 Å; chains: 1; bounding box: 34×22×33 Å